Protein AF-A0A955Y310-F1 (afdb_monomer_lite)

Sequence (117 aa):
MFILAGPTWIQLLGGYLTPLARSWRMYKLVGIANCEVRYERSLPDGRTEPVDRMAVLGADRPRNHGMYRLANAQTVRQHSQALCKALGPGADLRLHARCPSLEGWTVIDEGHASVCR

Structure (mmCIF, N/CA/C/O backbone):
data_AF-A0A955Y310-F1
#
_entry.id   AF-A0A955Y310-F1
#
loop_
_atom_site.group_PDB
_atom_site.id
_atom_site.type_symbol
_atom_site.label_atom_id
_atom_site.label_alt_id
_atom_site.label_comp_id
_atom_site.label_asym_id
_atom_site.label_entity_id
_atom_site.label_seq_id
_atom_site.pdbx_PDB_ins_code
_atom_site.Cartn_x
_atom_site.Cartn_y
_atom_site.Cartn_z
_atom_site.occupancy
_atom_site.B_iso_or_equiv
_atom_site.auth_seq_id
_atom_site.auth_comp_id
_atom_site.auth_asym_id
_atom_site.auth_atom_id
_atom_site.pdbx_PDB_model_num
ATOM 1 N N . MET A 1 1 ? 0.895 -4.029 -64.465 1.00 36.34 1 MET A N 1
ATOM 2 C CA . MET A 1 1 ? 0.785 -4.634 -63.121 1.00 36.34 1 MET A CA 1
ATOM 3 C C . MET A 1 1 ? 1.969 -4.136 -62.308 1.00 36.34 1 MET A C 1
ATOM 5 O O . MET A 1 1 ? 3.072 -4.623 -62.498 1.00 36.34 1 MET A O 1
ATOM 9 N N . PHE A 1 2 ? 1.772 -3.082 -61.516 1.00 39.47 2 PHE A N 1
ATOM 10 C CA . PHE A 1 2 ? 2.825 -2.484 -60.695 1.00 39.47 2 PHE A CA 1
ATOM 11 C C . PHE A 1 2 ? 2.683 -3.026 -59.273 1.00 39.47 2 PHE A C 1
ATOM 13 O O . PHE A 1 2 ? 1.684 -2.763 -58.608 1.00 39.47 2 PHE A O 1
ATOM 20 N N . ILE A 1 3 ? 3.654 -3.825 -58.835 1.00 45.34 3 ILE A N 1
ATOM 21 C CA . ILE A 1 3 ? 3.761 -4.259 -57.442 1.00 45.34 3 ILE A CA 1
ATOM 22 C C . ILE A 1 3 ? 4.342 -3.070 -56.676 1.00 45.34 3 ILE A C 1
ATOM 24 O O . ILE A 1 3 ? 5.517 -2.739 -56.824 1.00 45.34 3 ILE A O 1
ATOM 28 N N . LEU A 1 4 ? 3.494 -2.394 -55.901 1.00 44.88 4 LEU A N 1
ATOM 29 C CA . LEU A 1 4 ? 3.903 -1.410 -54.903 1.00 44.88 4 LEU A CA 1
ATOM 30 C C . LEU A 1 4 ? 4.770 -2.128 -53.862 1.00 44.88 4 LEU A C 1
ATOM 32 O O . LEU A 1 4 ? 4.262 -2.805 -52.970 1.00 44.88 4 LEU A O 1
ATOM 36 N N . ALA A 1 5 ? 6.089 -2.008 -54.006 1.00 49.69 5 ALA A N 1
ATOM 37 C CA . ALA A 1 5 ? 7.034 -2.375 -52.967 1.00 49.69 5 ALA A CA 1
ATOM 38 C C . ALA A 1 5 ? 6.747 -1.504 -51.734 1.00 49.69 5 ALA A C 1
ATOM 40 O O . ALA A 1 5 ? 6.946 -0.289 -51.755 1.00 49.69 5 ALA A O 1
ATOM 41 N N . GLY A 1 6 ? 6.215 -2.131 -50.683 1.00 49.12 6 GLY A N 1
ATOM 42 C CA . GLY A 1 6 ? 5.997 -1.504 -49.383 1.00 49.12 6 GLY A CA 1
ATOM 43 C C . GLY A 1 6 ? 7.293 -0.912 -48.811 1.00 49.12 6 GLY A C 1
ATOM 44 O O . GLY A 1 6 ? 8.391 -1.291 -49.224 1.00 49.12 6 GLY A O 1
ATOM 45 N N . PRO A 1 7 ? 7.183 0.040 -47.873 1.00 42.84 7 PRO A N 1
ATOM 46 C CA . PRO A 1 7 ? 8.249 0.975 -47.544 1.00 42.84 7 PRO A CA 1
ATOM 47 C C . PRO A 1 7 ? 9.459 0.245 -46.953 1.00 42.84 7 PRO A C 1
ATOM 49 O O . PRO A 1 7 ? 9.451 -0.206 -45.807 1.00 42.84 7 PRO A O 1
ATOM 52 N N . THR A 1 8 ? 10.542 0.189 -47.725 1.00 47.75 8 THR A N 1
ATOM 53 C CA . THR A 1 8 ? 11.846 -0.383 -47.346 1.00 47.75 8 THR A CA 1
ATOM 54 C C . THR A 1 8 ? 12.492 0.308 -46.139 1.00 47.75 8 THR A C 1
ATOM 56 O O . THR A 1 8 ? 13.411 -0.232 -45.528 1.00 47.75 8 THR A O 1
ATOM 59 N N . TRP A 1 9 ? 11.973 1.465 -45.724 1.00 42.62 9 TRP A N 1
ATOM 60 C CA . TRP A 1 9 ? 12.469 2.235 -44.584 1.00 42.62 9 TRP A CA 1
ATOM 61 C C . TRP A 1 9 ? 12.033 1.700 -43.212 1.00 42.62 9 TRP A C 1
ATOM 63 O O . TRP A 1 9 ? 12.677 2.008 -42.212 1.00 42.62 9 TRP A O 1
ATOM 73 N N . ILE A 1 10 ? 10.996 0.855 -43.136 1.00 48.06 10 ILE A N 1
ATOM 74 C CA . ILE A 1 10 ? 10.553 0.271 -41.854 1.00 48.06 10 ILE A CA 1
ATOM 75 C C . ILE A 1 10 ? 11.482 -0.870 -41.398 1.00 48.06 10 ILE A C 1
ATOM 77 O O . ILE A 1 10 ? 11.622 -1.121 -40.201 1.00 48.06 10 ILE A O 1
ATOM 81 N N . GLN A 1 11 ? 12.186 -1.533 -42.320 1.00 46.28 11 GLN A N 1
ATOM 82 C CA . GLN A 1 11 ? 13.041 -2.676 -41.978 1.00 46.28 11 GLN A CA 1
ATOM 83 C C . GLN A 1 11 ? 14.445 -2.273 -41.500 1.00 46.28 11 GLN A C 1
ATOM 85 O O . GLN A 1 11 ? 15.029 -2.984 -40.684 1.00 46.28 11 GLN A O 1
ATOM 90 N N . LEU A 1 12 ? 14.963 -1.111 -41.917 1.00 46.03 12 LEU A N 1
ATOM 91 C CA . LEU A 1 12 ? 16.312 -0.658 -41.539 1.00 46.03 12 LEU A CA 1
ATOM 92 C C . LEU A 1 12 ? 16.386 -0.035 -40.134 1.00 46.03 12 LEU A C 1
ATOM 94 O O . LEU A 1 12 ? 17.432 -0.111 -39.497 1.00 46.03 12 LEU A O 1
ATOM 98 N N . LEU A 1 13 ? 15.282 0.520 -39.617 1.00 46.00 13 LEU A N 1
ATOM 99 C CA . LEU A 1 13 ? 15.224 1.126 -38.274 1.00 46.00 13 LEU A CA 1
ATOM 100 C C . LEU A 1 13 ? 14.378 0.327 -37.262 1.00 46.00 13 LEU A C 1
ATOM 102 O O . LEU A 1 13 ? 14.410 0.628 -36.071 1.00 46.00 13 LEU A O 1
ATOM 106 N N . GLY A 1 14 ? 13.640 -0.699 -37.708 1.00 45.12 14 GLY A N 1
ATOM 107 C CA . GLY A 1 14 ? 12.737 -1.493 -36.860 1.00 45.12 14 GLY A CA 1
ATOM 108 C C . GLY A 1 14 ? 13.163 -2.942 -36.583 1.00 45.12 14 GLY A C 1
ATOM 109 O O . GLY A 1 14 ? 12.562 -3.584 -35.723 1.00 45.12 14 GLY A O 1
ATOM 110 N N . GLY A 1 15 ? 14.173 -3.475 -37.285 1.00 46.03 15 GLY A N 1
ATOM 111 C CA . GLY A 1 15 ? 14.490 -4.915 -37.290 1.00 46.03 15 GLY A CA 1
ATOM 112 C C . GLY A 1 15 ? 15.727 -5.368 -36.501 1.00 46.03 15 GLY A C 1
ATOM 113 O O . GLY A 1 15 ? 15.863 -6.559 -36.235 1.00 46.03 15 GLY A O 1
ATOM 114 N N . TYR A 1 16 ? 16.612 -4.457 -36.087 1.00 49.00 16 TYR A N 1
ATOM 115 C CA . TYR A 1 16 ? 17.895 -4.802 -35.453 1.00 49.00 16 TYR A CA 1
ATOM 116 C C . TYR A 1 16 ? 18.032 -4.219 -34.043 1.00 49.00 16 TYR A C 1
ATOM 118 O O . TYR A 1 16 ? 18.970 -3.487 -33.737 1.00 49.00 16 TYR A O 1
ATOM 126 N N . LEU A 1 17 ? 17.138 -4.587 -33.124 1.00 52.34 17 LEU A N 1
ATOM 127 C CA . LEU A 1 17 ? 17.581 -4.651 -31.730 1.00 52.34 17 LEU A CA 1
ATOM 128 C C . LEU A 1 17 ? 18.455 -5.899 -31.628 1.00 52.34 17 LEU A C 1
ATOM 130 O O . LEU A 1 17 ? 17.940 -7.018 -31.637 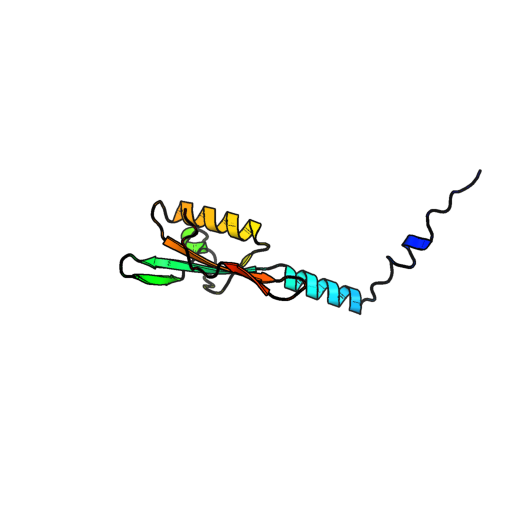1.00 52.34 17 LEU A O 1
ATOM 134 N N . THR A 1 18 ? 19.776 -5.704 -31.587 1.00 56.56 18 THR A N 1
ATOM 135 C CA . THR A 1 18 ? 20.749 -6.778 -31.339 1.00 56.56 18 THR A CA 1
ATOM 136 C C . THR A 1 18 ? 20.300 -7.618 -30.138 1.00 56.56 18 THR A C 1
ATOM 138 O O . THR A 1 18 ? 19.636 -7.086 -29.245 1.00 56.56 18 THR A O 1
ATOM 141 N N . PRO A 1 19 ? 20.642 -8.915 -30.052 1.00 58.56 19 PRO A N 1
ATOM 142 C CA . PRO A 1 19 ? 20.259 -9.752 -28.913 1.00 58.56 19 PRO A CA 1
ATOM 143 C C . PRO A 1 19 ? 20.572 -9.107 -27.553 1.00 58.56 19 PRO A C 1
ATOM 145 O O . PRO A 1 19 ? 19.780 -9.247 -26.628 1.00 58.56 19 PRO A O 1
ATOM 148 N N . LEU A 1 20 ? 21.656 -8.322 -27.468 1.00 54.81 20 LEU A N 1
ATOM 149 C CA . LEU A 1 20 ? 22.001 -7.477 -26.321 1.00 54.81 20 LEU A CA 1
ATOM 150 C C . LEU A 1 20 ? 21.045 -6.298 -26.097 1.00 54.81 20 LEU A C 1
ATOM 152 O O . LEU A 1 20 ? 20.597 -6.088 -24.979 1.00 54.81 20 LEU A O 1
ATOM 156 N N . ALA A 1 21 ? 20.698 -5.521 -27.124 1.00 54.62 21 ALA A N 1
ATOM 157 C CA . ALA A 1 21 ? 19.736 -4.427 -26.971 1.00 54.62 21 ALA A CA 1
ATOM 158 C C . ALA A 1 21 ? 18.330 -4.956 -26.640 1.00 54.62 21 ALA A C 1
ATOM 160 O O . ALA A 1 21 ? 17.601 -4.370 -25.839 1.00 54.62 21 ALA A O 1
ATOM 161 N N . ARG A 1 22 ? 17.958 -6.100 -27.222 1.00 54.88 22 ARG A N 1
ATOM 162 C CA . ARG A 1 22 ? 16.707 -6.802 -26.938 1.00 54.88 22 ARG A CA 1
ATOM 163 C C . ARG A 1 22 ? 16.702 -7.374 -25.522 1.00 54.88 22 ARG A C 1
ATOM 165 O O . ARG A 1 22 ? 15.700 -7.209 -24.833 1.00 54.88 22 ARG A O 1
ATOM 172 N N . SER A 1 23 ? 17.797 -7.986 -25.065 1.00 51.91 23 SER A N 1
ATOM 173 C CA . SER A 1 23 ? 17.914 -8.473 -23.690 1.00 51.91 23 SER A CA 1
ATOM 174 C C . SER A 1 23 ? 17.903 -7.311 -22.705 1.00 51.91 23 SER A C 1
ATOM 176 O O . SER A 1 23 ? 17.125 -7.348 -21.765 1.00 51.91 23 SER A O 1
ATOM 178 N N . TRP A 1 24 ? 18.637 -6.228 -22.960 1.00 46.47 24 TRP A N 1
ATOM 179 C CA . TRP A 1 24 ? 18.646 -5.033 -22.114 1.00 46.47 24 TRP A CA 1
ATOM 180 C C . TRP A 1 24 ? 17.258 -4.391 -22.009 1.00 46.47 24 TRP A C 1
ATOM 182 O O . TRP A 1 24 ? 16.817 -4.034 -20.920 1.00 46.47 24 TRP A O 1
ATOM 192 N N . ARG A 1 25 ? 16.507 -4.329 -23.116 1.00 54.50 25 ARG A N 1
ATOM 193 C CA . ARG A 1 25 ? 15.119 -3.843 -23.127 1.00 54.50 25 ARG A CA 1
ATOM 194 C C . ARG A 1 25 ? 14.156 -4.811 -22.428 1.00 54.50 25 ARG A C 1
ATOM 196 O O . ARG A 1 25 ? 13.250 -4.339 -21.751 1.00 54.50 25 ARG A O 1
ATOM 203 N N . MET A 1 26 ? 14.365 -6.129 -22.527 1.00 43.41 26 MET A N 1
ATOM 204 C CA . MET A 1 26 ? 13.619 -7.133 -21.751 1.00 43.41 26 MET A CA 1
ATOM 205 C C . MET A 1 26 ? 13.924 -7.040 -20.250 1.00 43.41 26 MET A C 1
ATOM 207 O O . MET A 1 26 ? 12.990 -7.003 -19.461 1.00 43.41 26 MET A O 1
ATOM 211 N N . TYR A 1 27 ? 15.192 -6.920 -19.845 1.00 46.69 27 TYR A N 1
ATOM 212 C CA . TYR A 1 27 ? 15.593 -6.685 -18.454 1.00 46.69 27 TYR A CA 1
ATOM 213 C C . TYR A 1 27 ? 15.006 -5.375 -17.922 1.00 46.69 27 TYR A C 1
ATOM 215 O O . TYR A 1 27 ? 14.471 -5.353 -16.817 1.00 46.69 27 TYR A O 1
ATOM 223 N N . LYS A 1 28 ? 15.017 -4.306 -18.730 1.00 47.28 28 LYS A N 1
ATOM 224 C CA . LYS A 1 28 ? 14.383 -3.026 -18.394 1.00 47.28 28 LYS A CA 1
ATOM 225 C C . LYS A 1 28 ? 12.866 -3.174 -18.237 1.00 47.28 28 LYS A C 1
ATOM 227 O O . LYS A 1 28 ? 12.319 -2.676 -17.267 1.00 47.28 28 LYS A O 1
ATOM 232 N N . LEU A 1 29 ? 12.186 -3.900 -19.126 1.00 48.88 29 LEU A N 1
ATOM 233 C CA . LEU A 1 29 ? 10.742 -4.162 -19.035 1.00 48.88 29 LEU A CA 1
ATOM 234 C C . LEU A 1 29 ? 10.371 -5.034 -17.827 1.00 48.88 29 LEU A C 1
ATOM 236 O O . LEU A 1 29 ? 9.405 -4.725 -17.142 1.00 48.88 29 LEU A O 1
ATOM 240 N N . VAL A 1 30 ? 11.150 -6.077 -17.526 1.00 49.06 30 VAL A N 1
ATOM 241 C CA . VAL A 1 30 ? 10.966 -6.919 -16.330 1.00 49.06 30 VAL A CA 1
ATOM 242 C C . VAL A 1 30 ? 11.241 -6.121 -15.051 1.00 49.06 30 VAL A C 1
ATOM 244 O O . VAL A 1 30 ? 10.520 -6.273 -14.067 1.00 49.06 30 VAL A O 1
ATOM 247 N N . GLY A 1 31 ? 12.232 -5.226 -15.077 1.00 49.56 31 GLY A N 1
ATOM 248 C CA . GLY A 1 31 ? 12.525 -4.283 -13.996 1.00 49.56 31 GLY A CA 1
ATOM 249 C C . GLY A 1 31 ? 11.460 -3.198 -13.821 1.00 49.56 31 GLY A C 1
ATOM 250 O O . GLY A 1 31 ? 11.256 -2.751 -12.702 1.00 49.56 31 GLY A O 1
ATOM 251 N N . ILE A 1 32 ? 10.742 -2.827 -14.889 1.00 55.66 32 ILE A N 1
ATOM 252 C CA . ILE A 1 32 ? 9.604 -1.885 -14.879 1.00 55.66 32 ILE A CA 1
ATOM 253 C C . ILE A 1 32 ? 8.284 -2.578 -14.489 1.00 55.66 32 ILE A C 1
ATOM 255 O O . ILE A 1 32 ? 7.277 -1.928 -14.223 1.00 55.66 32 ILE A O 1
ATOM 259 N N . ALA A 1 33 ? 8.265 -3.907 -14.416 1.00 60.09 33 ALA A N 1
ATOM 260 C CA . ALA A 1 33 ? 7.011 -4.640 -14.326 1.00 60.09 33 ALA A CA 1
ATOM 261 C C . ALA A 1 33 ? 6.367 -4.641 -12.936 1.00 60.09 33 ALA A C 1
ATOM 263 O O . ALA A 1 33 ? 5.233 -5.088 -12.839 1.00 60.09 33 ALA A O 1
ATOM 264 N N . ASN A 1 34 ? 7.055 -4.230 -11.860 1.00 73.69 34 ASN A N 1
ATOM 265 C CA . ASN A 1 34 ? 6.531 -4.424 -10.506 1.00 73.69 34 ASN A CA 1
ATOM 266 C C . ASN A 1 34 ? 6.825 -3.258 -9.562 1.00 73.69 34 ASN A C 1
ATOM 268 O O . ASN A 1 34 ? 7.974 -2.997 -9.215 1.00 73.69 34 ASN A O 1
ATOM 272 N N . CYS A 1 35 ? 5.763 -2.624 -9.081 1.00 79.81 35 CYS A N 1
ATOM 273 C CA . CYS A 1 35 ? 5.798 -1.727 -7.944 1.00 79.81 35 CYS A CA 1
ATOM 274 C C . CYS A 1 35 ? 6.114 -2.499 -6.664 1.00 79.81 35 CYS A C 1
ATOM 276 O O . CYS A 1 35 ? 5.590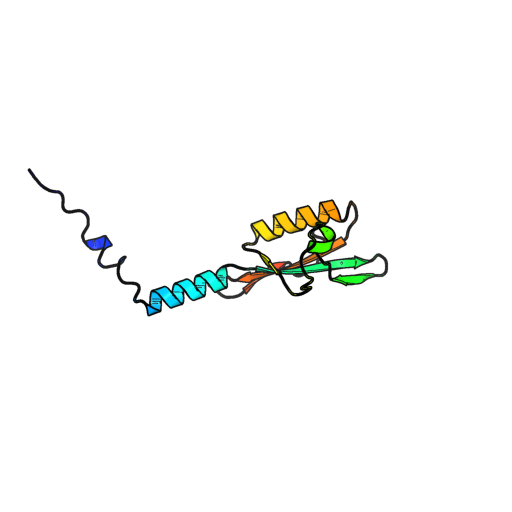 -3.592 -6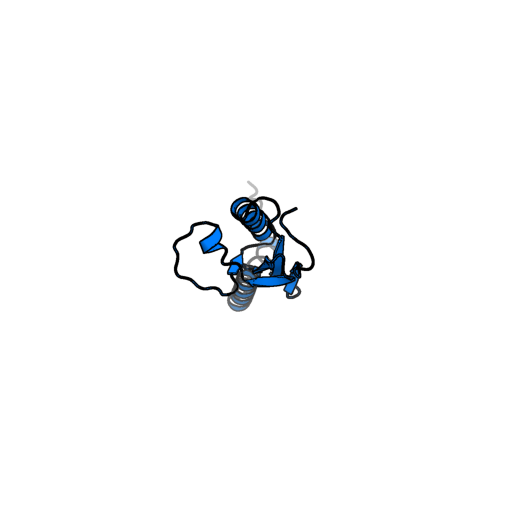.429 1.00 79.81 35 CYS A O 1
ATOM 278 N N . GLU A 1 36 ? 6.942 -1.884 -5.838 1.00 81.00 36 GLU A N 1
ATOM 279 C CA . GLU A 1 36 ? 7.185 -2.255 -4.457 1.00 81.00 36 GLU A CA 1
ATOM 280 C C . GLU A 1 36 ? 6.083 -1.646 -3.598 1.00 81.00 36 GLU A C 1
ATOM 282 O O . GLU A 1 36 ? 5.856 -0.436 -3.656 1.00 81.00 36 GLU A O 1
ATOM 287 N N . VAL A 1 37 ? 5.382 -2.492 -2.838 1.00 83.38 37 VAL A N 1
ATOM 288 C CA . VAL A 1 37 ? 4.253 -2.073 -2.005 1.00 83.38 37 VAL A CA 1
ATOM 289 C C . VAL A 1 37 ? 4.341 -2.672 -0.607 1.00 83.38 37 VAL A C 1
ATOM 291 O O . VAL A 1 37 ? 4.508 -3.886 -0.447 1.00 83.38 37 VAL A O 1
ATOM 294 N N . ARG A 1 38 ? 4.155 -1.815 0.400 1.00 85.06 38 ARG A N 1
ATOM 295 C CA . ARG A 1 38 ? 3.999 -2.165 1.813 1.00 85.06 38 ARG A CA 1
ATOM 296 C C . ARG A 1 38 ? 2.772 -1.455 2.384 1.00 85.06 38 ARG A C 1
ATOM 298 O O . ARG A 1 38 ? 2.552 -0.278 2.116 1.00 85.06 38 ARG A O 1
ATOM 305 N N . TYR A 1 39 ? 1.996 -2.182 3.180 1.00 86.62 39 TYR A N 1
ATOM 306 C CA . TYR A 1 39 ? 0.820 -1.661 3.869 1.00 86.62 39 TYR A CA 1
ATOM 307 C C . TYR A 1 39 ? 1.053 -1.667 5.373 1.00 86.62 39 TYR A C 1
ATOM 309 O O . TYR A 1 39 ? 1.567 -2.646 5.916 1.00 86.62 39 TYR A O 1
ATOM 317 N N . GLU A 1 40 ? 0.641 -0.598 6.036 1.00 90.12 40 GLU A N 1
ATOM 318 C CA . GLU A 1 40 ? 0.678 -0.467 7.489 1.00 90.12 40 GLU A CA 1
ATOM 319 C C . GLU A 1 40 ? -0.687 -0.009 7.987 1.00 90.12 40 GLU A C 1
ATOM 321 O O . GLU A 1 40 ? -1.372 0.762 7.319 1.00 90.12 40 GLU A O 1
ATOM 326 N N . ARG A 1 41 ? -1.095 -0.476 9.160 1.00 87.38 41 ARG A N 1
ATOM 327 C CA . ARG A 1 41 ? -2.302 -0.015 9.835 1.00 87.38 41 ARG A CA 1
ATOM 328 C C . ARG A 1 41 ? -1.904 0.866 11.002 1.00 87.38 41 ARG A C 1
ATOM 330 O O . ARG A 1 41 ? -1.093 0.438 11.820 1.00 87.38 41 ARG A O 1
ATOM 337 N N . SER A 1 42 ? -2.497 2.053 11.102 1.00 86.62 42 SER A N 1
ATOM 338 C CA . SER A 1 42 ? -2.398 2.853 12.323 1.00 86.62 42 SER A CA 1
ATOM 339 C C . SER A 1 42 ? -3.419 2.355 13.342 1.00 86.62 42 SER A C 1
ATOM 341 O O . SER A 1 42 ? -4.601 2.180 13.034 1.00 86.62 42 SER A O 1
ATOM 343 N N . LEU A 1 43 ? -2.954 2.110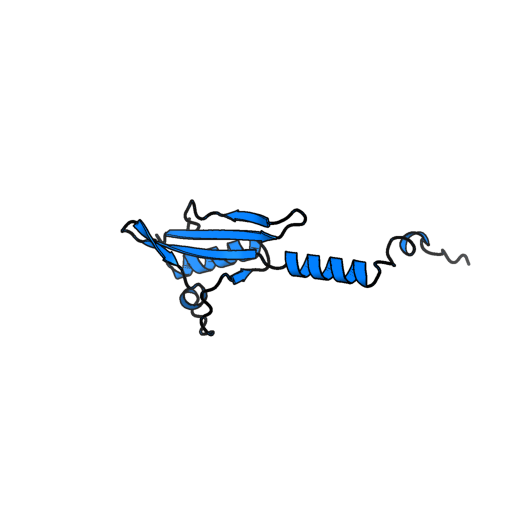 14.559 1.00 85.06 43 LEU A N 1
ATOM 344 C CA . LEU A 1 43 ? -3.771 1.749 15.706 1.00 85.06 43 LEU A CA 1
ATOM 345 C C . LEU A 1 43 ? -4.248 3.013 16.448 1.00 85.06 43 LEU A C 1
ATOM 347 O O . LEU A 1 43 ? -3.624 4.071 16.325 1.00 85.06 43 LEU A O 1
ATOM 351 N N . PRO A 1 44 ? -5.331 2.924 17.247 1.00 81.00 44 PRO A N 1
ATOM 352 C CA . PRO A 1 44 ? -5.841 4.055 18.031 1.00 81.00 44 PRO A CA 1
ATOM 353 C C . PRO A 1 44 ? -4.845 4.612 19.058 1.00 81.00 44 PRO A C 1
ATOM 355 O O . PRO A 1 44 ? -4.961 5.761 19.469 1.00 81.00 44 PRO A O 1
ATOM 358 N N . ASP A 1 45 ? -3.868 3.804 19.469 1.00 83.56 45 ASP A N 1
ATOM 359 C CA . ASP A 1 45 ? -2.792 4.177 20.391 1.00 83.56 45 ASP A CA 1
ATOM 360 C C . ASP A 1 45 ? -1.600 4.863 19.691 1.00 83.56 45 ASP A C 1
ATOM 362 O O . ASP A 1 45 ? -0.582 5.142 20.323 1.00 83.56 45 ASP A O 1
ATOM 366 N N . GLY A 1 46 ? -1.714 5.131 18.386 1.00 80.50 46 GLY A N 1
ATOM 367 C CA . GLY A 1 46 ? -0.684 5.779 17.576 1.00 80.50 46 GLY A CA 1
ATOM 368 C C . GLY A 1 46 ? 0.417 4.845 17.069 1.00 80.50 46 GLY A C 1
ATOM 369 O O . GLY A 1 46 ? 1.294 5.302 16.335 1.00 80.50 46 GLY A O 1
ATOM 370 N N . ARG A 1 47 ? 0.393 3.549 17.411 1.00 86.81 47 ARG A N 1
ATOM 371 C CA . ARG A 1 47 ? 1.337 2.570 16.852 1.00 86.81 47 ARG A CA 1
ATOM 372 C C . ARG A 1 47 ? 0.962 2.198 15.420 1.00 86.81 47 ARG A C 1
ATOM 374 O O . ARG A 1 47 ? -0.194 2.296 15.016 1.00 86.81 47 ARG A O 1
ATOM 381 N N . THR A 1 48 ? 1.946 1.738 14.653 1.00 84.81 48 THR A N 1
ATOM 382 C CA . THR A 1 48 ? 1.750 1.215 13.298 1.00 84.81 48 THR A CA 1
ATOM 383 C C . THR A 1 48 ? 2.143 -0.255 13.233 1.00 84.81 48 THR A C 1
ATOM 385 O O . THR A 1 48 ? 3.170 -0.660 13.777 1.00 84.81 48 THR A O 1
ATOM 388 N N . GLU A 1 49 ? 1.318 -1.065 12.572 1.00 86.19 49 GLU A N 1
ATOM 389 C CA . GLU A 1 49 ? 1.566 -2.497 12.390 1.00 86.19 49 GLU A CA 1
ATOM 390 C C . GLU A 1 49 ? 1.558 -2.867 10.901 1.00 86.19 49 GLU A C 1
ATOM 392 O O . GLU A 1 49 ? 0.695 -2.391 10.156 1.00 86.19 49 GLU A O 1
ATOM 397 N N . PRO A 1 50 ? 2.492 -3.716 10.431 1.00 85.56 50 PRO A N 1
ATOM 398 C CA . PRO A 1 50 ? 2.498 -4.165 9.046 1.00 85.56 50 PRO A CA 1
ATOM 399 C C . PRO A 1 50 ? 1.256 -5.015 8.751 1.00 85.56 50 PRO A C 1
ATOM 401 O O . PRO A 1 50 ? 0.918 -5.936 9.493 1.00 85.56 50 PRO A O 1
ATOM 404 N N . VAL A 1 51 ? 0.589 -4.729 7.633 1.00 81.38 51 VAL A N 1
ATOM 405 C CA . VAL A 1 51 ? -0.619 -5.446 7.215 1.00 81.38 51 VAL A CA 1
ATOM 406 C C . VAL A 1 51 ? -0.256 -6.587 6.275 1.00 81.38 51 VAL A C 1
ATOM 408 O O . VAL A 1 51 ? 0.243 -6.377 5.165 1.00 81.38 51 VAL A O 1
ATOM 411 N N . ASP A 1 52 ? -0.594 -7.809 6.683 1.00 76.62 52 ASP A N 1
ATOM 412 C CA . ASP A 1 52 ? -0.611 -8.951 5.777 1.00 76.62 52 ASP A CA 1
ATOM 413 C C . ASP A 1 52 ? -1.879 -8.917 4.915 1.00 76.62 52 ASP A C 1
ATOM 415 O O . ASP A 1 52 ? -2.949 -9.400 5.284 1.00 76.62 52 ASP A O 1
ATOM 419 N N . ARG A 1 53 ? -1.749 -8.328 3.727 1.00 70.75 53 ARG A N 1
ATOM 420 C CA . ARG A 1 53 ? -2.839 -8.207 2.755 1.00 70.75 53 ARG A CA 1
ATOM 421 C C . ARG A 1 53 ? -3.456 -9.547 2.343 1.00 70.75 53 ARG A C 1
ATOM 423 O O . ARG A 1 53 ? -4.635 -9.575 2.018 1.00 70.75 53 ARG A O 1
ATOM 430 N N . MET A 1 54 ? -2.678 -10.633 2.304 1.00 70.31 54 MET A N 1
ATOM 431 C CA . MET A 1 54 ? -3.185 -11.939 1.870 1.00 70.31 54 MET A CA 1
ATOM 432 C C . MET A 1 54 ? -4.074 -12.520 2.963 1.00 70.31 54 MET A C 1
ATOM 434 O O . MET A 1 54 ? -5.168 -12.983 2.660 1.00 70.31 54 MET A O 1
ATOM 438 N N . ALA A 1 55 ? -3.656 -12.382 4.225 1.00 72.75 55 ALA A N 1
ATOM 439 C CA . ALA A 1 55 ? -4.489 -12.722 5.373 1.00 72.75 55 ALA A CA 1
ATOM 440 C C . ALA A 1 55 ? -5.778 -11.883 5.405 1.00 72.75 55 ALA A C 1
ATOM 442 O O . ALA A 1 55 ? -6.864 -12.434 5.562 1.00 72.75 55 ALA A O 1
ATOM 443 N N . VAL A 1 56 ? -5.681 -10.566 5.178 1.00 75.50 56 VAL A N 1
ATOM 444 C CA . VAL A 1 56 ? -6.854 -9.669 5.137 1.00 75.50 56 VAL A CA 1
ATOM 445 C C . VAL A 1 56 ? -7.822 -10.029 4.003 1.00 75.50 56 VAL A C 1
ATOM 447 O O . VAL A 1 56 ? -9.032 -9.916 4.172 1.00 75.50 56 VAL A O 1
ATOM 450 N N . LEU A 1 57 ? -7.315 -10.482 2.855 1.00 75.75 57 LEU A N 1
ATOM 451 C CA . LEU A 1 57 ? -8.130 -10.883 1.702 1.00 75.75 57 LEU A CA 1
ATOM 452 C C . LEU A 1 57 ? -8.540 -12.368 1.724 1.00 75.75 57 LEU A C 1
ATOM 454 O O . LEU A 1 57 ? -9.106 -12.845 0.742 1.00 75.75 57 LEU A O 1
ATOM 458 N N . GLY A 1 58 ? -8.262 -13.103 2.808 1.00 67.69 58 GLY A N 1
ATOM 459 C CA . GLY A 1 58 ? -8.630 -14.517 2.949 1.00 67.69 58 GLY A CA 1
ATOM 460 C C . GLY A 1 58 ? -7.897 -15.463 1.990 1.00 67.69 58 GLY A C 1
ATOM 461 O O . GLY A 1 58 ? -8.425 -16.512 1.632 1.00 67.69 58 GLY A O 1
ATOM 462 N N . ALA A 1 59 ? -6.704 -15.090 1.521 1.00 65.06 59 ALA A N 1
ATOM 463 C CA . ALA A 1 59 ? -5.894 -15.912 0.632 1.00 65.06 59 ALA A CA 1
ATOM 464 C C . ALA A 1 59 ? -4.892 -16.765 1.432 1.00 65.06 59 ALA A C 1
ATOM 466 O O . ALA A 1 59 ? -3.837 -16.278 1.839 1.00 65.06 59 ALA A O 1
ATOM 467 N N . ASP A 1 60 ? -5.189 -18.058 1.588 1.00 56.53 60 ASP A N 1
ATOM 468 C CA . ASP A 1 60 ? -4.380 -19.055 2.314 1.00 56.53 60 ASP A CA 1
ATOM 469 C C . ASP A 1 60 ? -3.100 -19.487 1.563 1.00 56.53 60 ASP A C 1
ATOM 471 O O . ASP A 1 60 ? -2.884 -20.665 1.271 1.00 56.53 60 ASP A O 1
ATOM 475 N N . ARG A 1 61 ? -2.222 -18.546 1.193 1.00 54.03 61 ARG A N 1
ATOM 476 C CA . ARG A 1 61 ? -0.908 -18.869 0.599 1.00 54.03 61 ARG A CA 1
ATOM 477 C C . ARG A 1 61 ? 0.245 -18.574 1.561 1.00 54.03 61 ARG A C 1
ATOM 479 O O . ARG A 1 61 ? 0.120 -17.677 2.392 1.00 54.03 61 ARG A O 1
ATOM 486 N N . PRO A 1 62 ? 1.362 -19.330 1.468 1.00 51.25 62 PRO A N 1
ATOM 487 C CA . PRO A 1 62 ? 2.454 -19.263 2.432 1.00 51.25 62 PRO A CA 1
ATOM 488 C C . PRO A 1 62 ? 2.965 -17.833 2.619 1.00 51.25 62 PRO A C 1
ATOM 490 O O . PRO A 1 62 ? 3.236 -17.109 1.659 1.00 51.25 62 PRO A O 1
ATOM 493 N N . ARG A 1 63 ? 3.052 -17.461 3.899 1.00 56.28 63 ARG A N 1
ATOM 494 C CA . ARG A 1 63 ? 3.326 -16.122 4.413 1.00 56.28 63 ARG A CA 1
ATOM 495 C C . ARG A 1 63 ? 4.717 -15.674 4.005 1.00 56.28 63 ARG A C 1
ATOM 497 O O . ARG A 1 63 ? 5.710 -16.104 4.584 1.00 56.28 63 ARG A O 1
ATOM 504 N N . ASN A 1 64 ? 4.785 -14.781 3.031 1.00 51.84 64 ASN A N 1
ATOM 505 C CA . ASN A 1 64 ? 5.980 -13.993 2.817 1.00 51.84 64 ASN A CA 1
ATOM 506 C C . ASN A 1 64 ? 5.592 -12.544 3.072 1.00 51.84 64 ASN A C 1
ATOM 508 O O . ASN A 1 64 ? 5.162 -11.854 2.161 1.00 51.84 64 ASN A O 1
ATOM 512 N N . HIS A 1 65 ? 5.726 -12.098 4.324 1.00 49.44 65 HIS A N 1
ATOM 513 C CA . HIS A 1 65 ? 5.409 -10.739 4.794 1.00 49.44 65 HIS A CA 1
ATOM 514 C C . HIS A 1 65 ? 6.235 -9.628 4.105 1.00 49.44 65 HIS A C 1
ATOM 516 O O . HIS A 1 65 ? 6.131 -8.454 4.457 1.00 49.44 65 HIS A O 1
ATOM 522 N N . GLY A 1 66 ? 7.080 -9.998 3.141 1.00 50.44 66 GLY A N 1
ATOM 523 C CA . GLY A 1 66 ? 7.911 -9.109 2.358 1.00 50.44 66 GLY A CA 1
ATOM 524 C C . GLY A 1 66 ? 7.135 -8.451 1.225 1.00 50.44 66 GLY A C 1
ATOM 525 O O . GLY A 1 66 ? 6.431 -9.109 0.463 1.00 50.44 66 GLY A O 1
ATOM 526 N N . MET A 1 67 ? 7.321 -7.135 1.143 1.00 52.06 67 MET A N 1
ATOM 527 C CA . MET A 1 67 ? 7.241 -6.289 -0.045 1.00 52.06 67 MET A CA 1
ATOM 528 C C . MET A 1 67 ? 6.750 -7.001 -1.315 1.00 52.06 67 MET A C 1
ATOM 530 O O . MET A 1 67 ? 7.461 -7.796 -1.938 1.00 52.06 67 MET A O 1
ATOM 534 N N . TYR A 1 68 ? 5.512 -6.710 -1.703 1.00 62.56 68 TYR A N 1
ATOM 535 C CA . TYR A 1 68 ? 4.853 -7.466 -2.753 1.00 62.56 68 TYR A CA 1
ATOM 536 C C . TYR A 1 68 ? 4.886 -6.741 -4.093 1.00 62.56 68 TYR A C 1
ATOM 538 O O . TYR A 1 68 ? 4.626 -5.543 -4.179 1.00 62.56 68 TYR A O 1
ATOM 546 N N . ARG A 1 69 ? 5.133 -7.515 -5.150 1.00 63.81 69 ARG A N 1
ATOM 547 C CA . ARG A 1 69 ? 5.191 -7.051 -6.535 1.00 63.81 69 ARG A CA 1
ATOM 548 C C . ARG A 1 69 ? 3.777 -6.855 -7.095 1.00 63.81 69 ARG A C 1
ATOM 550 O O . ARG A 1 69 ? 3.057 -7.833 -7.287 1.00 63.81 69 ARG A O 1
ATOM 557 N N . LEU A 1 70 ? 3.368 -5.605 -7.322 1.00 68.69 70 LEU A N 1
ATOM 558 C CA . LEU A 1 70 ? 2.124 -5.256 -8.029 1.00 68.69 70 LEU A CA 1
ATOM 559 C C . LEU A 1 70 ? 2.443 -4.625 -9.384 1.00 68.69 70 LEU A C 1
ATOM 561 O O . LEU A 1 70 ? 3.315 -3.773 -9.469 1.00 68.69 70 LEU A O 1
ATOM 565 N N . ALA A 1 71 ? 1.728 -5.017 -10.440 1.00 64.75 71 ALA A N 1
ATOM 566 C CA . ALA A 1 71 ? 2.165 -4.763 -11.816 1.00 64.75 71 ALA A CA 1
ATOM 567 C C . ALA A 1 71 ? 2.236 -3.276 -12.222 1.00 64.75 71 ALA A C 1
ATOM 569 O O . ALA A 1 71 ? 2.999 -2.898 -13.105 1.00 64.75 71 ALA A O 1
ATOM 570 N N . ASN A 1 72 ? 1.400 -2.425 -11.622 1.00 72.50 72 ASN A N 1
ATOM 571 C CA . ASN A 1 72 ? 1.336 -0.994 -11.918 1.00 72.50 72 ASN A CA 1
ATOM 572 C C . ASN A 1 72 ? 0.534 -0.241 -10.843 1.00 72.50 72 ASN A C 1
ATOM 574 O O . ASN A 1 72 ? -0.205 -0.846 -10.063 1.00 72.50 72 ASN A O 1
ATOM 578 N N . ALA A 1 73 ? 0.613 1.093 -10.852 1.00 75.62 73 ALA A N 1
ATOM 579 C CA . ALA A 1 73 ? -0.086 1.964 -9.902 1.00 75.62 73 ALA A CA 1
ATOM 580 C C . ALA A 1 73 ? -1.619 1.784 -9.894 1.00 75.62 73 ALA A C 1
ATOM 582 O O . ALA A 1 73 ? -2.253 1.938 -8.852 1.00 75.62 73 ALA A O 1
ATOM 583 N N . GLN A 1 74 ? -2.236 1.431 -11.027 1.00 78.88 74 GLN A N 1
ATOM 584 C CA . GLN A 1 74 ? -3.675 1.148 -11.076 1.00 78.88 74 GLN A CA 1
ATOM 585 C C . GLN A 1 74 ? -4.027 -0.116 -10.283 1.00 78.88 74 GLN A C 1
ATOM 587 O O . GLN A 1 74 ? -4.991 -0.111 -9.519 1.00 78.88 74 GLN A O 1
ATOM 592 N N . THR A 1 75 ? -3.210 -1.159 -10.409 1.00 78.56 75 THR A N 1
ATOM 593 C CA . THR A 1 75 ? -3.341 -2.404 -9.645 1.00 78.56 75 THR A CA 1
ATOM 594 C C . THR A 1 75 ? -3.143 -2.139 -8.155 1.00 78.56 75 THR A C 1
ATOM 596 O O . THR A 1 75 ? -3.894 -2.670 -7.342 1.00 78.56 75 THR A O 1
ATOM 599 N N . VAL A 1 76 ? -2.189 -1.270 -7.786 1.00 80.75 76 VAL A N 1
ATOM 600 C CA . VAL A 1 76 ? -2.003 -0.821 -6.393 1.00 80.75 76 VAL A CA 1
ATOM 601 C C . VAL A 1 76 ? -3.282 -0.186 -5.847 1.00 80.75 76 VAL A C 1
ATOM 603 O O . VAL A 1 76 ? -3.748 -0.592 -4.787 1.00 80.75 76 VAL A O 1
ATOM 606 N N . ARG A 1 77 ? -3.906 0.741 -6.587 1.00 83.81 77 ARG A N 1
ATOM 607 C CA . ARG A 1 77 ? -5.160 1.387 -6.158 1.00 83.81 77 ARG A CA 1
ATOM 608 C C . ARG A 1 77 ? -6.305 0.391 -5.964 1.00 83.81 77 ARG A C 1
ATOM 610 O O . ARG A 1 77 ? -6.978 0.441 -4.940 1.00 83.81 77 ARG A O 1
ATOM 617 N N . GLN A 1 78 ? -6.505 -0.521 -6.915 1.00 83.12 78 GLN A N 1
ATOM 618 C CA . GLN A 1 78 ? -7.546 -1.553 -6.818 1.00 83.12 78 GLN A CA 1
ATOM 619 C C . GLN A 1 78 ? -7.323 -2.473 -5.608 1.00 83.12 78 GLN A C 1
ATOM 621 O O . GLN A 1 78 ? -8.264 -2.779 -4.878 1.00 83.12 78 GLN A O 1
ATOM 626 N N . HIS A 1 79 ? -6.072 -2.866 -5.351 1.00 82.56 79 HIS A N 1
ATOM 627 C CA . HIS A 1 79 ? -5.721 -3.657 -4.172 1.00 82.56 79 HIS A CA 1
ATOM 628 C C . HIS A 1 79 ? -5.978 -2.904 -2.866 1.00 82.56 79 HIS A C 1
ATOM 630 O O . HIS A 1 79 ? -6.542 -3.480 -1.937 1.00 82.56 79 HIS A O 1
ATOM 636 N N . SER A 1 80 ? -5.597 -1.626 -2.795 1.00 86.44 80 SER A N 1
ATOM 637 C CA . SER A 1 80 ? -5.854 -0.788 -1.622 1.00 86.44 80 SER A CA 1
ATOM 638 C C . SER A 1 80 ? -7.353 -0.686 -1.332 1.00 86.44 80 SER A C 1
ATOM 640 O O . SER A 1 80 ? -7.758 -0.878 -0.193 1.00 86.44 80 SER A O 1
ATOM 642 N N . GLN A 1 81 ? -8.192 -0.496 -2.355 1.00 88.19 81 GLN A N 1
ATOM 643 C CA . GLN A 1 81 ? -9.653 -0.474 -2.195 1.00 88.19 81 GLN A CA 1
ATOM 644 C C . GLN A 1 81 ? -10.208 -1.800 -1.656 1.00 88.19 81 GLN A C 1
ATOM 646 O O . GLN A 1 81 ? -11.053 -1.797 -0.760 1.00 88.19 81 GLN A O 1
ATOM 651 N N . ALA A 1 82 ? -9.720 -2.936 -2.164 1.00 84.00 82 ALA A N 1
ATOM 652 C CA . ALA A 1 82 ? -10.120 -4.250 -1.667 1.00 84.00 82 ALA A CA 1
ATOM 653 C C . ALA A 1 82 ? -9.740 -4.443 -0.189 1.00 84.00 82 ALA A C 1
ATOM 655 O O . ALA A 1 82 ? -10.543 -4.953 0.591 1.00 84.00 82 ALA A O 1
ATOM 656 N N . LEU A 1 83 ? -8.550 -3.979 0.210 1.00 85.19 83 LEU A N 1
ATOM 657 C CA . LEU A 1 83 ? -8.106 -4.015 1.603 1.00 85.19 83 LEU A CA 1
ATOM 658 C C . LEU A 1 83 ? -8.946 -3.112 2.500 1.00 85.19 83 LEU A C 1
ATOM 660 O O . LEU A 1 83 ? -9.357 -3.550 3.567 1.00 85.19 83 LEU A O 1
ATOM 664 N N . CYS A 1 84 ? -9.261 -1.896 2.063 1.00 89.12 84 CYS A N 1
ATOM 665 C CA . CYS A 1 84 ? -10.125 -0.993 2.819 1.00 89.12 84 CYS A CA 1
ATOM 666 C C . CYS A 1 84 ? -11.516 -1.588 3.045 1.00 89.12 84 CYS A C 1
ATOM 668 O O . CYS A 1 84 ? -12.039 -1.545 4.156 1.00 89.12 84 CYS A O 1
ATOM 670 N N . LYS A 1 85 ? -12.086 -2.231 2.020 1.00 87.62 85 LYS A N 1
ATOM 671 C CA . LYS A 1 85 ? -13.362 -2.940 2.150 1.00 87.62 85 LYS A CA 1
ATOM 672 C C . LYS A 1 85 ? -13.283 -4.095 3.155 1.00 87.62 85 LYS A C 1
ATOM 674 O O . LYS A 1 85 ? -14.224 -4.289 3.917 1.00 87.62 85 LYS A O 1
ATOM 679 N N . ALA A 1 86 ? -12.188 -4.851 3.149 1.00 84.00 86 ALA A N 1
ATOM 680 C CA . ALA A 1 86 ? -11.991 -5.988 4.047 1.00 84.00 86 ALA A CA 1
ATOM 681 C C . ALA A 1 86 ? -11.705 -5.569 5.501 1.00 84.00 86 ALA A C 1
ATOM 683 O O . ALA A 1 86 ? -12.174 -6.222 6.428 1.00 84.00 86 ALA A O 1
ATOM 684 N N . LEU A 1 87 ? -10.966 -4.475 5.710 1.00 85.69 87 LEU A N 1
ATOM 685 C CA . LEU A 1 87 ? -10.655 -3.934 7.039 1.00 85.69 87 LEU A CA 1
ATOM 686 C C . LEU A 1 87 ? -11.853 -3.235 7.698 1.00 85.69 87 LEU A C 1
ATOM 688 O O . LEU A 1 87 ? -11.884 -3.110 8.922 1.00 85.69 87 LEU A O 1
ATOM 692 N N . GLY A 1 88 ? -12.833 -2.812 6.899 1.00 86.19 88 GLY A N 1
ATOM 693 C CA . GLY A 1 88 ? -14.056 -2.176 7.368 1.00 86.19 88 GLY A CA 1
ATOM 694 C C . GLY A 1 88 ? -13.949 -0.651 7.519 1.00 86.19 88 GLY A C 1
ATOM 695 O O . GLY A 1 88 ? -12.877 -0.062 7.354 1.00 86.19 88 GLY A O 1
ATOM 696 N N . PRO A 1 89 ? -15.084 0.014 7.802 1.00 84.56 89 PRO A N 1
ATOM 697 C CA . PRO A 1 89 ? -15.146 1.467 7.920 1.00 84.56 89 PRO A CA 1
ATOM 698 C C . PRO A 1 89 ? -14.302 1.975 9.099 1.00 84.56 89 PRO A C 1
ATOM 700 O O . PRO A 1 89 ? -14.298 1.381 10.175 1.00 84.56 89 PRO A O 1
ATOM 703 N N . GLY A 1 90 ? -13.600 3.093 8.894 1.00 83.06 90 GLY A N 1
ATOM 704 C CA . GLY A 1 90 ? -12.743 3.716 9.911 1.00 83.06 90 GLY A CA 1
ATOM 705 C C . GLY A 1 90 ? -11.340 3.111 10.039 1.00 83.06 90 GLY A C 1
ATOM 706 O O . GLY A 1 90 ? -10.586 3.514 10.922 1.00 83.06 90 GLY A O 1
ATOM 707 N N . ALA A 1 91 ? -10.964 2.161 9.177 1.00 86.44 91 ALA A N 1
ATOM 708 C CA . ALA A 1 91 ? -9.602 1.643 9.137 1.00 86.44 91 ALA A CA 1
ATOM 709 C C . ALA A 1 91 ? -8.614 2.709 8.636 1.00 86.44 91 ALA A C 1
ATOM 711 O O . ALA A 1 91 ? -8.777 3.236 7.537 1.00 86.44 91 ALA A O 1
ATOM 712 N N . ASP A 1 92 ? -7.553 2.980 9.405 1.00 90.31 92 ASP A N 1
ATOM 713 C CA . ASP A 1 92 ? -6.434 3.796 8.932 1.00 90.31 92 ASP A CA 1
ATOM 714 C C . ASP A 1 92 ? -5.360 2.911 8.280 1.00 90.31 92 ASP A C 1
ATOM 716 O O . ASP A 1 92 ? -4.489 2.364 8.962 1.00 90.31 92 ASP A O 1
ATOM 720 N N . LEU A 1 93 ? -5.453 2.740 6.957 1.00 89.44 93 LEU A N 1
ATOM 721 C CA . LEU A 1 93 ? -4.478 2.008 6.146 1.00 89.44 93 LEU A CA 1
ATOM 722 C C . LEU A 1 93 ? -3.516 2.983 5.464 1.00 89.44 93 LEU A C 1
ATOM 724 O O . LEU A 1 93 ? -3.940 3.813 4.664 1.00 89.44 93 LEU A O 1
ATOM 728 N N . ARG A 1 94 ? -2.218 2.837 5.710 1.00 91.06 94 ARG A N 1
ATOM 729 C CA . ARG A 1 94 ? -1.145 3.621 5.091 1.00 91.06 94 ARG A CA 1
ATOM 730 C C . ARG A 1 94 ? -0.445 2.796 4.023 1.00 91.06 94 ARG A C 1
ATOM 732 O O . ARG A 1 94 ? -0.114 1.627 4.237 1.00 91.06 94 ARG A O 1
ATOM 739 N N . LEU A 1 95 ? -0.241 3.410 2.864 1.00 89.94 95 LEU A N 1
ATOM 740 C CA . LEU A 1 95 ? 0.382 2.795 1.700 1.00 89.94 95 LEU A CA 1
ATOM 741 C C . LEU A 1 95 ? 1.778 3.370 1.504 1.00 89.94 95 LEU A C 1
ATOM 743 O O . LEU A 1 95 ? 1.925 4.561 1.286 1.00 89.94 95 LEU A O 1
ATOM 747 N N . HIS A 1 96 ? 2.786 2.509 1.478 1.00 88.75 96 HIS A N 1
ATOM 748 C CA . HIS A 1 96 ? 4.114 2.858 0.987 1.00 88.75 96 HIS A CA 1
ATOM 749 C C . HIS A 1 96 ? 4.291 2.168 -0.354 1.00 88.75 96 HIS A C 1
ATOM 751 O O . HIS A 1 96 ? 4.348 0.936 -0.413 1.00 88.75 96 HIS A O 1
ATOM 757 N N . ALA A 1 97 ? 4.324 2.941 -1.433 1.00 88.06 97 ALA A N 1
ATOM 758 C CA . ALA A 1 97 ? 4.417 2.399 -2.776 1.00 88.06 97 ALA A CA 1
ATOM 759 C C . ALA A 1 97 ? 5.397 3.189 -3.633 1.00 88.06 97 ALA A C 1
ATOM 761 O O . ALA A 1 97 ? 5.305 4.409 -3.751 1.00 88.06 97 ALA A O 1
ATOM 762 N N . ARG A 1 98 ? 6.284 2.471 -4.318 1.00 86.75 98 ARG A N 1
ATOM 763 C CA . ARG A 1 98 ? 7.120 3.023 -5.386 1.00 86.75 98 ARG A CA 1
ATOM 764 C C . ARG A 1 98 ? 7.089 2.103 -6.593 1.00 86.75 98 ARG A C 1
ATOM 766 O O . ARG A 1 98 ? 7.168 0.884 -6.459 1.00 86.75 98 ARG A O 1
ATOM 773 N N . CYS A 1 99 ? 6.964 2.684 -7.774 1.00 84.38 99 CYS A N 1
ATOM 774 C CA . CYS A 1 99 ? 6.947 1.956 -9.031 1.00 84.38 99 CYS A CA 1
ATOM 775 C C . CYS A 1 99 ? 8.201 2.283 -9.844 1.00 84.38 99 CYS A C 1
ATOM 777 O O . CYS A 1 99 ? 8.623 3.438 -9.880 1.00 84.38 99 CYS A O 1
ATOM 779 N N . PRO A 1 100 ? 8.798 1.297 -10.517 1.00 77.50 100 PRO A N 1
ATOM 780 C CA . PRO A 1 100 ? 9.894 1.540 -11.442 1.00 77.50 100 PRO A CA 1
ATOM 781 C C . PRO A 1 100 ? 9.400 2.313 -12.681 1.00 77.50 100 PRO A C 1
ATOM 783 O O . PRO A 1 100 ? 8.336 2.032 -13.232 1.00 77.50 100 PRO A O 1
ATOM 786 N N . SER A 1 101 ? 10.186 3.285 -13.129 1.00 76.69 101 SER A N 1
ATOM 787 C CA . SER A 1 101 ? 9.980 4.118 -14.314 1.00 76.69 101 SER A CA 1
ATOM 788 C C . SER A 1 101 ? 11.241 4.121 -15.189 1.00 76.69 101 SER A C 1
ATOM 790 O O . SER A 1 101 ? 12.272 3.546 -14.832 1.00 76.69 101 SER A O 1
ATOM 792 N N . LEU A 1 102 ? 11.185 4.749 -16.371 1.00 71.50 102 LEU A N 1
ATOM 793 C CA . LEU A 1 102 ? 12.357 4.849 -17.255 1.00 71.50 102 LEU A CA 1
ATOM 794 C C . LEU A 1 102 ? 13.519 5.638 -16.630 1.00 71.50 102 LEU A C 1
ATOM 796 O O . LEU A 1 102 ? 14.652 5.453 -17.079 1.00 71.50 102 LEU A O 1
ATOM 800 N N . GLU A 1 103 ? 13.225 6.472 -15.632 1.00 77.50 103 GLU A N 1
ATOM 801 C CA . GLU A 1 103 ? 14.143 7.402 -14.966 1.00 77.50 103 GLU A CA 1
ATOM 802 C C . GLU A 1 103 ? 14.567 6.924 -13.565 1.00 77.50 103 GLU A C 1
ATOM 804 O O . GLU A 1 103 ? 15.395 7.563 -12.925 1.00 77.50 103 GLU A O 1
ATOM 809 N N . GLY A 1 104 ? 14.042 5.791 -13.081 1.00 77.25 104 GLY A N 1
ATOM 810 C CA . GLY A 1 104 ? 14.373 5.247 -11.762 1.00 77.25 104 GLY A CA 1
ATOM 811 C C . GLY A 1 104 ? 13.141 4.777 -11.000 1.00 77.25 104 GLY A C 1
ATOM 812 O O . GLY A 1 104 ? 12.265 4.137 -11.569 1.00 77.25 104 GLY A O 1
ATOM 813 N N . TRP A 1 105 ? 13.073 5.059 -9.701 1.00 83.12 105 TRP A N 1
ATOM 814 C CA . TRP A 1 105 ? 11.890 4.771 -8.889 1.00 83.12 105 TRP A CA 1
ATOM 815 C C . TRP A 1 105 ? 11.018 6.015 -8.776 1.00 83.12 105 TRP A C 1
ATOM 817 O O . TRP A 1 105 ? 11.475 7.063 -8.331 1.00 83.12 105 TRP A O 1
ATOM 827 N N . THR A 1 106 ? 9.746 5.882 -9.128 1.00 85.94 106 THR A N 1
ATOM 828 C CA . THR A 1 106 ? 8.725 6.899 -8.899 1.00 85.94 106 THR A CA 1
ATOM 829 C C . THR A 1 106 ? 7.935 6.525 -7.654 1.00 85.94 106 THR A C 1
ATOM 831 O O . THR A 1 106 ? 7.291 5.474 -7.608 1.00 85.94 106 THR A O 1
ATOM 834 N N . VAL A 1 107 ? 7.987 7.378 -6.636 1.00 88.50 107 VAL A N 1
ATOM 835 C CA . VAL A 1 107 ? 7.175 7.226 -5.426 1.00 88.50 107 VAL A CA 1
ATOM 836 C C . VAL A 1 107 ? 5.714 7.511 -5.776 1.00 88.50 107 VAL A C 1
ATOM 838 O O . VAL A 1 107 ? 5.402 8.523 -6.395 1.00 88.50 107 VAL A O 1
ATOM 841 N N . ILE A 1 108 ? 4.835 6.578 -5.424 1.00 87.06 108 ILE A N 1
ATOM 842 C CA . ILE A 1 108 ? 3.385 6.687 -5.607 1.00 87.06 108 ILE A CA 1
ATOM 843 C C . ILE A 1 108 ? 2.729 7.172 -4.316 1.00 87.06 108 ILE A C 1
ATOM 845 O O . ILE A 1 108 ? 1.819 7.991 -4.378 1.00 87.06 108 ILE A O 1
ATOM 849 N N . ASP A 1 109 ? 3.184 6.658 -3.171 1.00 89.12 109 ASP A N 1
ATOM 850 C CA . ASP A 1 109 ? 2.707 7.042 -1.843 1.00 89.12 109 ASP A CA 1
ATOM 851 C C . ASP A 1 109 ? 3.784 6.734 -0.788 1.00 89.12 109 ASP A C 1
ATOM 853 O O . ASP A 1 109 ? 4.531 5.759 -0.920 1.00 89.12 109 ASP A O 1
ATOM 857 N N . GLU A 1 110 ? 3.855 7.565 0.247 1.00 89.25 110 GLU A N 1
ATOM 858 C CA . GLU A 1 110 ? 4.806 7.477 1.367 1.00 89.25 110 GLU A CA 1
ATOM 859 C C . GLU A 1 110 ? 4.112 7.190 2.709 1.00 89.25 110 GLU A C 1
ATOM 861 O O . GLU A 1 110 ? 4.735 7.243 3.767 1.00 89.25 110 GLU A O 1
ATOM 866 N N . GLY A 1 111 ? 2.808 6.914 2.696 1.00 88.75 111 GLY A N 1
ATOM 867 C CA . GLY A 1 111 ? 2.050 6.552 3.886 1.00 88.75 111 GLY A CA 1
ATOM 868 C C . GLY A 1 111 ? 1.719 7.735 4.796 1.00 88.75 111 GLY A C 1
ATOM 869 O O . GLY A 1 111 ? 1.429 7.526 5.972 1.00 88.75 111 GLY A O 1
ATOM 870 N N . HIS A 1 112 ? 1.735 8.970 4.280 1.00 88.38 112 HIS A N 1
ATOM 871 C CA . HIS A 1 112 ? 1.401 10.178 5.058 1.00 88.38 112 HIS A CA 1
ATOM 872 C C . HIS A 1 112 ? -0.079 10.262 5.430 1.00 88.38 112 HIS A C 1
ATOM 874 O O . HIS A 1 112 ? -0.445 10.908 6.411 1.00 88.38 112 HIS A O 1
ATOM 880 N N . ALA A 1 113 ? -0.943 9.632 4.637 1.00 89.62 113 ALA A N 1
ATOM 881 C CA . ALA A 1 113 ? -2.381 9.666 4.829 1.00 89.62 113 ALA A CA 1
ATOM 882 C C . ALA A 1 113 ? -3.011 8.295 4.600 1.00 89.62 113 ALA A C 1
ATOM 884 O O . ALA A 1 113 ? -2.486 7.450 3.875 1.00 89.62 113 ALA A O 1
ATOM 885 N N . SER A 1 114 ? -4.182 8.114 5.207 1.00 89.69 114 SER A N 1
ATOM 886 C CA . SER A 1 114 ? -4.980 6.919 4.993 1.00 89.69 114 SER A CA 1
ATOM 887 C C . SER A 1 114 ? -5.461 6.807 3.549 1.00 89.69 114 SER A C 1
ATOM 889 O O . SER A 1 114 ? -6.014 7.768 3.005 1.00 89.69 114 SER A O 1
ATOM 891 N N . VAL A 1 115 ? -5.332 5.615 2.966 1.00 90.44 115 VAL A N 1
ATOM 892 C CA . VAL A 1 115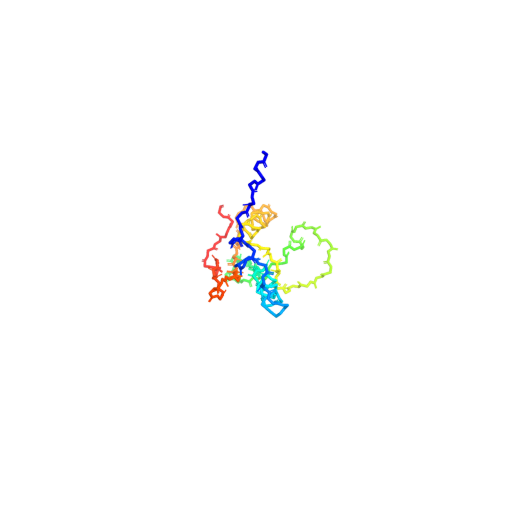 ? -5.869 5.290 1.636 1.00 90.44 115 VAL A CA 1
ATOM 893 C C . VAL A 1 115 ? -7.315 4.783 1.672 1.00 90.44 115 VAL A C 1
ATOM 895 O O . VAL A 1 115 ? -7.89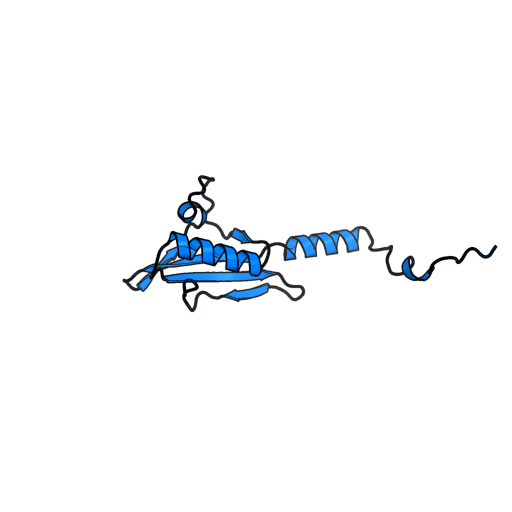8 4.564 0.613 1.00 90.44 115 VAL A O 1
ATOM 898 N N . CYS A 1 116 ? -7.910 4.615 2.859 1.00 86.25 116 CYS A N 1
ATOM 899 C CA . CYS A 1 116 ? -9.283 4.122 3.048 1.00 86.25 116 CYS A CA 1
ATOM 900 C C . CYS A 1 116 ? -10.339 5.226 3.188 1.00 86.25 116 CYS A C 1
ATOM 902 O O . CYS A 1 116 ? -11.278 5.084 3.971 1.00 86.25 116 CYS A O 1
ATOM 904 N N . ARG A 1 117 ? -10.175 6.325 2.447 1.00 75.94 117 ARG A N 1
ATOM 905 C CA . ARG A 1 117 ? -11.149 7.425 2.403 1.00 75.94 117 ARG A CA 1
ATOM 906 C C . ARG A 1 117 ? -12.354 7.106 1.526 1.00 75.94 117 ARG A C 1
ATOM 908 O O . ARG A 1 117 ? -12.164 6.420 0.496 1.00 75.94 117 ARG A O 1
#

Foldseek 3Di:
DDDPDPDPVCCVPPPDPDPVNVVVVVVLLVLQQWKFKWKWWQDPVRDIDTDPLCVLLVNPDDDDSGTDTDGDPVSVLVSLQSSLVSVDPPIQMFMFIWGQDPVGIDTPGHRPGRSND

Radius of gyration: 21.69 Å; chains: 1; bounding box: 37×29×84 Å

Secondary structure (DSSP, 8-state):
-------THHHHHHS---HHHHHHHHHHHHHHS-EEEEEEEE-TTS-EEE--HHHHTT-------S-EEESSHHHHHHHHHHHHHHH-TT-EEEEEEEEEETTEEEEEEEEEEES--

pLDDT: mean 70.62, std 16.79, range [36.34, 91.06]